Protein AF-A0A8J6J8H6-F1 (afdb_monomer_lite)

Structure (mmCIF, N/CA/C/O backbone):
data_AF-A0A8J6J8H6-F1
#
_entry.id   AF-A0A8J6J8H6-F1
#
loop_
_atom_site.group_PDB
_atom_site.id
_atom_site.type_symbol
_atom_site.label_atom_id
_atom_site.label_alt_id
_atom_site.label_comp_id
_atom_site.label_asym_id
_atom_site.label_entity_id
_atom_site.label_seq_id
_atom_site.pdbx_PDB_ins_code
_atom_site.Cartn_x
_atom_site.Cartn_y
_atom_site.Cartn_z
_atom_site.occupancy
_atom_site.B_iso_or_equiv
_atom_site.auth_seq_id
_atom_site.auth_comp_id
_atom_site.auth_asym_id
_atom_site.auth_atom_id
_atom_site.pdbx_PDB_model_num
ATOM 1 N N . MET A 1 1 ? 7.622 -13.900 -26.137 1.00 68.62 1 MET A N 1
ATOM 2 C CA . MET A 1 1 ? 9.016 -13.599 -25.737 1.00 68.62 1 MET A CA 1
ATOM 3 C C . MET A 1 1 ? 9.055 -13.385 -24.225 1.00 68.62 1 MET A C 1
ATOM 5 O O . MET A 1 1 ? 8.584 -12.338 -23.788 1.00 68.62 1 MET A O 1
ATOM 9 N N . PRO A 1 2 ? 9.509 -14.368 -23.425 1.00 80.69 2 PRO A N 1
ATOM 10 C CA . PRO A 1 2 ? 9.584 -14.227 -21.971 1.00 80.69 2 PRO A CA 1
ATOM 11 C C . PRO A 1 2 ? 10.705 -13.257 -21.567 1.00 80.69 2 PRO A C 1
ATOM 13 O O . PRO A 1 2 ? 11.775 -13.238 -22.174 1.00 80.69 2 PRO A O 1
ATOM 16 N N . LEU A 1 3 ? 10.445 -12.430 -20.554 1.00 88.88 3 LEU A N 1
ATOM 17 C CA . LEU A 1 3 ? 11.435 -11.541 -19.945 1.00 88.88 3 LEU A CA 1
ATOM 18 C C . LEU A 1 3 ? 11.925 -12.177 -18.644 1.00 88.88 3 LEU A C 1
ATOM 20 O O . LEU A 1 3 ? 11.111 -12.465 -17.766 1.00 88.88 3 LEU A O 1
ATOM 24 N N . THR A 1 4 ? 13.234 -12.354 -18.495 1.00 92.25 4 THR A N 1
ATOM 25 C CA . THR A 1 4 ? 13.829 -12.927 -17.284 1.00 92.25 4 THR A CA 1
ATOM 26 C C . THR A 1 4 ? 14.463 -11.843 -16.426 1.00 92.25 4 THR A C 1
ATOM 28 O O . THR A 1 4 ? 14.814 -10.755 -16.897 1.00 92.25 4 THR A O 1
ATOM 31 N N . TYR A 1 5 ? 14.521 -12.094 -15.118 1.00 93.62 5 TYR A N 1
ATOM 32 C CA . TYR A 1 5 ? 15.160 -11.171 -14.189 1.00 93.62 5 TYR A CA 1
ATOM 33 C C . TYR A 1 5 ? 16.662 -11.128 -14.466 1.00 93.62 5 TYR A C 1
ATOM 35 O O . TYR A 1 5 ? 17.315 -12.163 -14.503 1.00 93.62 5 TYR A O 1
ATOM 43 N N . HIS A 1 6 ? 17.205 -9.923 -14.614 1.00 93.12 6 HIS A N 1
ATOM 44 C CA . HIS A 1 6 ? 18.620 -9.730 -14.905 1.00 93.12 6 HIS A CA 1
ATOM 45 C C . HIS A 1 6 ? 19.378 -9.100 -13.741 1.00 93.12 6 HIS A C 1
ATOM 47 O O . HIS A 1 6 ? 20.408 -9.615 -13.324 1.00 93.12 6 HIS A O 1
ATOM 53 N N . ARG A 1 7 ? 18.898 -7.963 -13.221 1.00 93.75 7 ARG A N 1
ATOM 54 C CA . ARG A 1 7 ? 19.570 -7.257 -12.118 1.00 93.75 7 ARG A CA 1
ATOM 55 C C . ARG A 1 7 ? 18.665 -6.266 -11.403 1.00 93.75 7 ARG A C 1
ATOM 57 O O . ARG A 1 7 ? 17.619 -5.875 -11.923 1.00 93.75 7 ARG A O 1
ATOM 64 N N . LEU A 1 8 ? 19.121 -5.794 -10.248 1.00 94.81 8 LEU A N 1
ATOM 65 C CA . LEU A 1 8 ? 18.547 -4.654 -9.545 1.00 94.81 8 LEU A CA 1
ATOM 66 C C . LEU A 1 8 ? 19.335 -3.385 -9.900 1.00 94.81 8 LEU A C 1
ATOM 68 O O . LEU A 1 8 ? 20.557 -3.356 -9.802 1.00 94.81 8 LEU A O 1
ATOM 72 N N . ASN A 1 9 ? 18.633 -2.335 -10.311 1.00 93.94 9 ASN A N 1
ATOM 73 C CA . ASN A 1 9 ? 19.194 -1.015 -10.567 1.00 93.94 9 ASN A CA 1
ATOM 74 C C . ASN A 1 9 ? 18.844 -0.097 -9.392 1.00 93.94 9 ASN A C 1
ATOM 76 O O . AS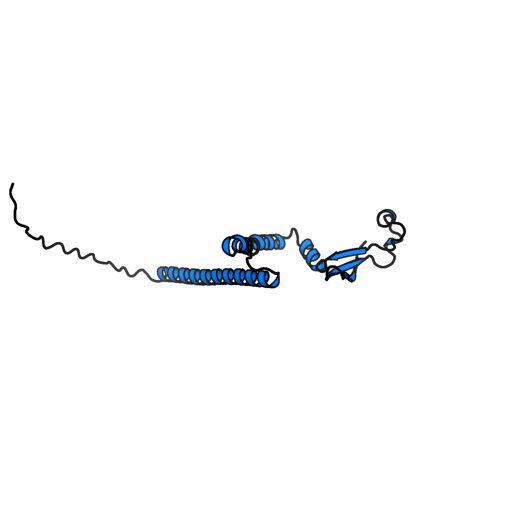N A 1 9 ? 17.673 0.010 -9.028 1.00 93.94 9 ASN A O 1
ATOM 80 N N . CYS A 1 10 ? 19.836 0.594 -8.836 1.00 93.50 10 CYS A N 1
ATOM 81 C CA . CYS A 1 10 ? 19.609 1.655 -7.860 1.00 93.50 10 CYS A CA 1
ATOM 82 C C . CYS A 1 10 ? 19.561 3.006 -8.578 1.00 93.50 10 CYS A C 1
ATOM 84 O O . CYS A 1 10 ? 20.518 3.396 -9.251 1.00 93.50 10 CYS A O 1
ATOM 86 N N . ASN A 1 11 ? 18.444 3.719 -8.452 1.00 89.75 11 ASN A N 1
ATOM 87 C CA . ASN A 1 11 ? 18.337 5.095 -8.905 1.00 89.75 11 ASN A CA 1
ATOM 88 C C . ASN A 1 11 ? 18.827 6.018 -7.777 1.00 89.75 11 ASN A C 1
ATOM 90 O O . ASN A 1 11 ? 18.121 6.229 -6.793 1.00 89.75 11 ASN A O 1
ATOM 94 N N . LYS A 1 12 ? 20.036 6.569 -7.937 1.00 89.56 12 LYS A N 1
ATOM 95 C CA . LYS A 1 12 ? 20.710 7.374 -6.905 1.00 89.56 12 LYS A CA 1
ATOM 96 C C . LYS A 1 12 ? 19.962 8.659 -6.537 1.00 89.56 12 LYS A C 1
ATOM 98 O O . LYS A 1 12 ? 19.986 9.037 -5.375 1.00 89.56 12 LYS A O 1
ATOM 103 N N . SER A 1 13 ? 19.281 9.308 -7.484 1.00 88.38 13 SER A N 1
ATOM 104 C CA . SER A 1 13 ? 18.570 10.567 -7.216 1.00 88.38 13 SER A CA 1
ATOM 105 C C . SER A 1 13 ? 17.263 10.365 -6.449 1.00 88.38 13 SER A C 1
ATOM 107 O O . SER A 1 13 ? 16.836 11.253 -5.722 1.00 88.38 13 SER A O 1
ATOM 109 N N . THR A 1 14 ? 16.629 9.197 -6.582 1.00 86.56 14 THR A N 1
ATOM 110 C CA . THR A 1 14 ? 15.351 8.890 -5.909 1.00 86.56 14 THR A CA 1
ATOM 111 C C . THR A 1 14 ? 15.476 7.889 -4.761 1.00 86.56 14 THR A C 1
ATOM 113 O O . THR A 1 14 ? 14.495 7.656 -4.058 1.00 86.56 14 THR A O 1
ATOM 116 N N . GLY A 1 15 ? 16.631 7.236 -4.604 1.00 88.69 15 GLY A N 1
ATOM 117 C CA . GLY A 1 15 ? 16.837 6.125 -3.667 1.00 88.69 15 GLY A CA 1
ATOM 118 C C . GLY A 1 15 ? 16.026 4.865 -4.000 1.00 88.69 15 GLY A C 1
ATOM 119 O O . GLY A 1 15 ? 15.973 3.930 -3.202 1.00 88.69 15 GLY A O 1
ATOM 120 N N . LYS A 1 16 ? 15.356 4.821 -5.160 1.00 89.94 16 LYS A N 1
ATOM 121 C CA . LYS A 1 16 ? 14.471 3.713 -5.536 1.00 89.94 16 LYS A CA 1
ATOM 122 C C . LYS A 1 16 ? 15.247 2.591 -6.208 1.00 89.94 16 LYS A C 1
ATOM 124 O O . LYS A 1 16 ? 16.054 2.814 -7.110 1.00 89.94 16 LYS A O 1
ATOM 129 N N . TYR A 1 17 ? 14.901 1.367 -5.833 1.00 93.88 17 TYR A N 1
ATOM 130 C CA . TYR A 1 17 ? 15.385 0.162 -6.491 1.00 93.88 17 TYR A CA 1
ATOM 131 C C . TYR A 1 17 ? 14.401 -0.294 -7.572 1.00 93.88 17 TYR A C 1
ATOM 133 O O . TYR A 1 17 ? 13.197 -0.406 -7.330 1.00 93.88 17 TYR A O 1
ATOM 141 N N . LEU A 1 18 ? 14.918 -0.582 -8.764 1.00 94.94 18 LEU A N 1
ATOM 142 C CA . LEU A 1 18 ? 14.155 -1.071 -9.910 1.00 94.94 18 LEU A CA 1
ATOM 143 C C . LEU A 1 18 ? 14.685 -2.432 -10.343 1.00 94.94 18 LEU A C 1
ATOM 145 O O . LEU A 1 18 ? 15.890 -2.623 -10.490 1.00 94.94 18 LEU A O 1
ATOM 149 N N . ARG A 1 19 ? 13.788 -3.382 -10.590 1.00 95.31 19 ARG A N 1
ATOM 150 C CA . ARG A 1 19 ? 14.140 -4.685 -11.153 1.00 95.31 19 ARG A CA 1
ATOM 151 C C . ARG A 1 19 ? 14.186 -4.585 -12.672 1.00 95.31 19 ARG A C 1
ATOM 153 O O . ARG A 1 19 ? 13.216 -4.179 -13.305 1.00 95.31 19 ARG A O 1
ATOM 160 N N . CYS A 1 20 ? 15.323 -4.952 -13.246 1.00 94.38 20 CYS A N 1
ATOM 161 C CA . CYS A 1 20 ? 15.534 -5.027 -14.679 1.00 94.38 20 CYS A CA 1
ATOM 162 C C . CYS A 1 20 ? 15.181 -6.428 -15.167 1.00 94.38 20 CYS A C 1
ATOM 164 O O . CYS A 1 20 ? 15.849 -7.396 -14.799 1.00 94.38 20 CYS A O 1
ATOM 166 N N . TYR A 1 21 ? 14.172 -6.506 -16.025 1.00 93.38 21 TYR A N 1
ATOM 167 C CA . TYR A 1 21 ? 13.810 -7.706 -16.761 1.00 93.38 21 TYR A CA 1
ATOM 168 C C . TYR A 1 21 ? 14.204 -7.526 -18.220 1.00 93.38 21 TYR A C 1
ATOM 170 O O . TYR A 1 21 ? 13.970 -6.461 -18.794 1.00 93.38 21 TYR A O 1
ATOM 178 N N . GLN A 1 22 ? 14.819 -8.530 -18.829 1.00 91.44 22 GLN A N 1
ATOM 179 C CA . GLN A 1 22 ? 15.196 -8.467 -20.237 1.00 91.44 22 GLN A CA 1
ATOM 180 C C . GLN A 1 22 ? 15.057 -9.828 -20.904 1.00 91.44 22 GLN A C 1
ATOM 182 O O . GLN A 1 22 ? 15.017 -10.855 -20.235 1.00 91.44 22 GLN A O 1
ATOM 187 N N . THR A 1 23 ? 14.965 -9.828 -22.226 1.00 90.50 23 THR A N 1
ATOM 188 C CA . THR A 1 23 ? 15.026 -11.064 -23.005 1.00 90.50 23 THR A CA 1
ATOM 189 C C . THR A 1 23 ? 16.451 -11.618 -23.008 1.00 90.50 23 THR A C 1
ATOM 191 O O . THR A 1 23 ? 17.426 -10.856 -23.036 1.00 90.50 23 THR A O 1
ATOM 194 N N . GLU A 1 24 ? 16.577 -12.941 -22.999 1.00 85.31 24 GLU A N 1
ATOM 195 C CA . GLU A 1 24 ? 17.871 -13.625 -23.035 1.00 85.31 24 GLU A CA 1
ATOM 196 C C . GLU A 1 24 ? 18.445 -13.689 -24.453 1.00 85.31 24 GLU A C 1
ATOM 198 O O . GLU A 1 24 ? 17.711 -13.773 -25.442 1.00 85.31 24 GLU A O 1
ATOM 203 N N . GLY A 1 25 ? 19.777 -13.631 -24.537 1.00 82.75 25 GLY A N 1
ATOM 204 C CA . GLY A 1 25 ? 20.527 -13.741 -25.788 1.00 82.75 25 GLY A CA 1
ATOM 205 C C . GLY A 1 25 ? 20.088 -12.764 -26.885 1.00 82.75 25 GLY A C 1
ATOM 206 O O . GLY A 1 25 ? 19.718 -11.615 -26.627 1.00 82.75 25 GLY A O 1
ATOM 207 N N . ASN A 1 26 ? 20.133 -13.260 -28.123 1.00 83.44 26 ASN A N 1
ATOM 208 C CA . ASN A 1 26 ? 19.800 -12.533 -29.351 1.00 83.44 26 ASN A CA 1
ATOM 209 C C . ASN A 1 26 ? 18.371 -12.824 -29.842 1.00 83.44 26 ASN A C 1
ATOM 211 O O . ASN A 1 26 ? 18.060 -12.643 -31.015 1.00 83.44 26 ASN A O 1
ATOM 215 N N . THR A 1 27 ? 17.472 -13.237 -28.945 1.00 84.50 27 THR A N 1
ATOM 216 C CA . THR A 1 27 ? 16.064 -13.550 -29.262 1.00 84.50 27 THR A CA 1
ATOM 217 C C . THR A 1 27 ? 15.332 -12.422 -29.997 1.00 84.50 27 THR A C 1
ATOM 219 O O . THR A 1 27 ? 14.470 -12.682 -30.833 1.00 84.50 27 THR A O 1
ATOM 222 N N . CYS A 1 28 ? 15.689 -11.161 -29.737 1.00 86.38 28 CYS A N 1
ATOM 223 C CA . CYS A 1 28 ? 15.100 -10.011 -30.423 1.00 86.38 28 CYS A CA 1
ATOM 224 C C . CYS A 1 28 ? 15.630 -9.775 -31.846 1.00 86.38 28 CYS A C 1
ATOM 226 O O . CYS A 1 28 ? 14.998 -9.015 -32.573 1.00 86.38 28 CYS A O 1
ATOM 228 N N . VAL A 1 29 ? 16.753 -10.380 -32.250 1.00 84.50 29 VAL A N 1
ATOM 229 C CA . VAL A 1 29 ? 17.410 -10.116 -33.544 1.00 84.50 29 VAL A CA 1
ATOM 230 C C . VAL A 1 29 ? 16.560 -10.610 -34.713 1.00 84.50 29 VAL A C 1
ATOM 232 O O . VAL A 1 29 ? 16.374 -9.875 -35.676 1.00 84.50 29 VAL A O 1
ATOM 235 N N . HIS A 1 30 ? 15.973 -11.800 -34.586 1.00 83.38 30 HIS A N 1
ATOM 236 C CA . HIS A 1 30 ? 15.109 -12.407 -35.607 1.00 83.38 30 HIS A CA 1
ATOM 237 C C . HIS A 1 30 ? 13.612 -12.153 -35.362 1.00 83.38 30 HIS A C 1
ATOM 239 O O . HIS A 1 30 ? 12.757 -12.834 -35.919 1.00 83.38 30 HIS A O 1
ATOM 245 N N . CYS A 1 31 ? 13.268 -11.199 -34.491 1.00 84.62 31 CYS A N 1
ATOM 246 C CA . CYS A 1 31 ? 11.876 -10.896 -34.177 1.00 84.62 31 CYS A CA 1
ATOM 247 C C . CYS A 1 31 ? 11.241 -10.056 -35.305 1.00 84.62 31 CYS A C 1
ATOM 249 O O . CYS A 1 31 ? 11.747 -8.965 -35.579 1.00 84.62 31 CYS A O 1
ATOM 251 N N . PRO A 1 32 ? 10.104 -10.468 -35.900 1.00 87.88 32 PRO A N 1
ATOM 252 C CA . PRO A 1 32 ? 9.447 -9.703 -36.968 1.00 87.88 32 PRO A CA 1
ATOM 253 C C . PRO A 1 32 ? 8.977 -8.318 -36.495 1.00 87.88 32 PRO A C 1
ATOM 255 O O . PRO A 1 32 ? 9.000 -7.354 -37.250 1.00 87.88 32 PRO A O 1
ATOM 258 N N . ASN A 1 33 ? 8.653 -8.181 -35.205 1.00 87.31 33 ASN A N 1
ATOM 259 C CA . ASN A 1 33 ? 8.224 -6.913 -34.609 1.00 87.31 33 ASN A CA 1
ATOM 260 C C . ASN A 1 33 ? 9.398 -6.027 -34.152 1.00 87.31 33 ASN A C 1
ATOM 262 O O . ASN A 1 33 ? 9.167 -4.980 -33.544 1.00 87.31 33 ASN A O 1
ATOM 266 N N . ARG A 1 34 ? 10.658 -6.410 -34.414 1.00 85.62 34 ARG A N 1
ATOM 267 C CA . ARG A 1 34 ? 11.852 -5.646 -34.006 1.00 85.62 34 ARG A CA 1
ATOM 268 C C . ARG A 1 34 ? 11.810 -4.166 -34.433 1.00 85.62 34 ARG A C 1
ATOM 270 O O . ARG A 1 34 ? 12.098 -3.349 -33.560 1.00 85.62 34 ARG A O 1
ATOM 277 N N . PRO A 1 35 ? 11.390 -3.794 -35.663 1.00 85.88 35 PRO A N 1
ATOM 278 C CA . PRO A 1 35 ? 11.329 -2.388 -36.084 1.00 85.88 35 PRO A CA 1
ATOM 279 C C . PRO A 1 35 ? 10.336 -1.539 -35.278 1.00 85.88 35 PRO A C 1
ATOM 281 O O . PRO A 1 35 ? 10.501 -0.334 -35.176 1.00 85.88 35 PRO A O 1
ATOM 284 N N . THR A 1 36 ? 9.307 -2.163 -34.693 1.00 87.50 36 THR A N 1
ATOM 285 C CA . THR A 1 36 ? 8.304 -1.470 -33.858 1.00 87.50 36 THR A CA 1
ATOM 286 C C . THR A 1 36 ? 8.703 -1.389 -32.384 1.00 87.50 36 THR A C 1
ATOM 288 O O . THR A 1 36 ? 8.184 -0.568 -31.636 1.00 87.50 36 THR A O 1
ATOM 291 N N . CYS A 1 37 ? 9.604 -2.271 -31.941 1.00 84.12 37 CYS A N 1
ATOM 292 C CA . CYS A 1 37 ? 10.010 -2.381 -30.540 1.00 84.12 37 CYS A CA 1
ATOM 293 C C . CYS A 1 37 ? 11.249 -1.543 -30.202 1.00 84.12 37 CYS A C 1
ATOM 295 O O . CYS A 1 37 ? 11.496 -1.289 -29.021 1.00 84.12 37 CYS A O 1
ATOM 297 N N . PHE A 1 38 ? 12.054 -1.186 -31.203 1.00 83.88 38 PHE A N 1
ATOM 298 C CA . PHE A 1 38 ? 13.313 -0.471 -31.037 1.00 83.88 38 PHE A CA 1
ATOM 299 C C . PHE A 1 38 ? 13.491 0.566 -32.133 1.00 83.88 38 PHE A C 1
ATOM 301 O O . PHE A 1 38 ? 13.123 0.323 -33.278 1.00 83.88 38 PHE A O 1
ATOM 308 N N . ASP A 1 39 ? 14.182 1.646 -31.784 1.00 80.88 39 ASP A N 1
ATOM 309 C CA . ASP A 1 39 ? 14.777 2.543 -32.768 1.00 80.88 39 ASP A CA 1
ATOM 310 C C . ASP A 1 39 ? 16.029 1.879 -33.394 1.00 80.88 39 ASP A C 1
ATOM 312 O O . ASP A 1 39 ? 16.091 0.670 -33.624 1.00 80.88 39 ASP A O 1
ATOM 316 N N . LYS A 1 40 ? 17.095 2.652 -33.632 1.00 73.06 40 LYS A N 1
ATOM 317 C CA . LYS A 1 40 ? 18.302 2.196 -34.344 1.00 73.06 40 LYS A CA 1
ATOM 318 C C . LYS A 1 40 ? 19.269 1.361 -33.487 1.00 73.06 40 LYS A C 1
ATOM 320 O O . LYS A 1 40 ? 19.957 0.495 -34.018 1.00 73.06 40 LYS A O 1
ATOM 325 N N . SER A 1 41 ? 19.305 1.580 -32.168 1.00 75.19 41 SER A N 1
ATOM 326 C CA . SER A 1 41 ? 20.363 1.050 -31.276 1.00 75.19 41 SER A CA 1
ATOM 327 C C . SER A 1 41 ? 19.893 -0.053 -30.318 1.00 75.19 41 SER A C 1
ATOM 329 O O . SER A 1 41 ? 20.664 -0.550 -29.494 1.00 75.19 41 SER A O 1
ATOM 331 N N . GLY A 1 42 ? 18.613 -0.429 -30.373 1.00 76.75 42 GLY A N 1
ATOM 332 C CA . GLY A 1 42 ? 18.046 -1.441 -29.488 1.00 76.75 42 GLY A CA 1
ATOM 333 C C . GLY A 1 42 ? 18.487 -2.855 -29.869 1.00 76.75 42 GLY A C 1
ATOM 334 O O . GLY A 1 42 ? 18.144 -3.372 -30.934 1.00 76.75 42 GLY A O 1
ATOM 335 N N . ILE A 1 43 ? 19.243 -3.495 -28.974 1.00 81.88 43 ILE A N 1
ATOM 336 C CA . ILE A 1 43 ? 19.726 -4.874 -29.161 1.00 81.88 43 ILE A CA 1
ATOM 337 C C . ILE A 1 43 ? 18.701 -5.890 -28.637 1.00 81.88 43 ILE A C 1
ATOM 339 O O . ILE A 1 43 ? 18.478 -6.932 -29.249 1.00 81.88 43 ILE A O 1
ATOM 343 N N . ARG A 1 44 ? 18.074 -5.606 -27.488 1.00 87.19 44 ARG A N 1
ATOM 344 C CA . ARG A 1 44 ? 17.161 -6.531 -26.799 1.00 87.19 44 ARG A CA 1
ATOM 345 C C . ARG A 1 44 ? 16.121 -5.794 -25.969 1.00 87.19 44 ARG A C 1
ATOM 347 O O . ARG A 1 44 ? 16.373 -4.677 -25.510 1.00 87.19 44 ARG A O 1
ATOM 354 N N . ARG A 1 45 ? 14.971 -6.429 -25.726 1.00 89.06 45 ARG A N 1
ATOM 355 C CA . ARG A 1 45 ? 13.864 -5.798 -24.997 1.00 89.06 45 ARG A CA 1
ATOM 356 C C . ARG A 1 45 ? 14.179 -5.804 -23.510 1.00 89.06 45 ARG A C 1
ATOM 358 O O . ARG A 1 45 ? 14.497 -6.849 -22.946 1.00 89.06 45 ARG A O 1
ATOM 365 N N . ARG A 1 46 ? 14.066 -4.636 -22.878 1.00 89.69 46 ARG A N 1
ATOM 366 C CA . ARG A 1 46 ? 14.271 -4.444 -21.441 1.00 89.69 46 ARG A CA 1
ATOM 367 C C . ARG A 1 46 ? 13.089 -3.695 -20.846 1.00 89.69 46 ARG A C 1
ATOM 369 O O . ARG A 1 46 ? 12.642 -2.704 -21.411 1.00 89.69 46 ARG A O 1
ATOM 376 N N . ILE A 1 47 ? 12.626 -4.147 -19.688 1.00 91.88 47 ILE A N 1
ATOM 377 C CA . ILE A 1 47 ? 11.608 -3.476 -18.883 1.00 91.88 47 ILE A CA 1
ATOM 378 C C . ILE A 1 47 ? 12.173 -3.256 -17.482 1.00 91.88 47 ILE A C 1
ATOM 380 O O . ILE A 1 47 ? 12.781 -4.149 -16.889 1.00 91.88 47 ILE A O 1
ATOM 384 N N . LEU A 1 48 ? 11.974 -2.051 -16.955 1.00 93.06 48 LEU A N 1
ATOM 385 C CA . LEU A 1 48 ? 12.234 -1.742 -15.557 1.00 93.06 48 LEU A CA 1
ATOM 386 C C . LEU A 1 48 ? 10.910 -1.793 -14.806 1.00 93.06 48 LEU A C 1
ATOM 388 O O . LEU A 1 48 ? 9.979 -1.065 -15.135 1.00 93.06 48 LEU A O 1
ATOM 392 N N . ALA A 1 49 ? 10.835 -2.647 -13.796 1.00 93.75 49 ALA A N 1
ATOM 393 C CA . ALA A 1 49 ? 9.693 -2.727 -12.903 1.00 93.75 49 ALA A CA 1
ATOM 394 C C . ALA A 1 49 ? 10.093 -2.283 -11.492 1.00 93.75 49 ALA A C 1
ATOM 396 O O . ALA A 1 49 ? 11.275 -2.266 -11.136 1.00 93.75 49 ALA A O 1
ATOM 397 N N . GLY A 1 50 ? 9.104 -1.930 -10.670 1.00 92.88 50 GLY A N 1
ATOM 398 C CA . GLY A 1 50 ? 9.347 -1.598 -9.267 1.00 92.88 50 GLY A CA 1
ATOM 399 C C . GLY A 1 50 ? 10.046 -2.739 -8.519 1.00 92.88 50 GLY A C 1
ATOM 400 O O . GLY A 1 50 ? 9.908 -3.912 -8.878 1.00 92.88 50 GLY A O 1
ATOM 401 N N . SER A 1 51 ? 10.777 -2.411 -7.452 1.00 93.31 51 SER A N 1
ATOM 402 C CA . SER A 1 51 ? 11.452 -3.404 -6.605 1.00 93.31 51 SER A CA 1
ATOM 403 C C . SER A 1 51 ? 10.519 -4.542 -6.191 1.00 93.31 51 SER A C 1
ATOM 405 O O . SER A 1 51 ? 10.893 -5.703 -6.287 1.00 93.31 51 SER A O 1
ATOM 407 N N . CYS A 1 52 ? 9.276 -4.249 -5.817 1.00 92.62 52 CYS A N 1
ATOM 408 C CA . CYS A 1 52 ? 8.313 -5.244 -5.341 1.00 92.62 52 CYS A CA 1
ATOM 409 C C . CYS A 1 52 ? 7.516 -5.952 -6.453 1.00 92.62 52 CYS A C 1
ATOM 411 O O . CYS A 1 52 ? 6.553 -6.657 -6.147 1.00 92.62 52 C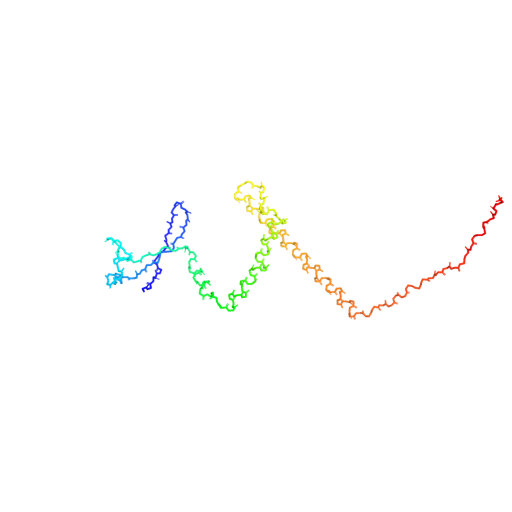YS A O 1
ATOM 413 N N . TYR A 1 53 ? 7.898 -5.812 -7.729 1.00 93.62 53 TYR A N 1
ATOM 414 C CA . TYR A 1 53 ? 7.144 -6.377 -8.853 1.00 93.62 53 TYR A CA 1
ATOM 415 C C . TYR A 1 53 ? 6.849 -7.885 -8.741 1.00 93.62 53 TYR A C 1
ATOM 417 O O . TYR A 1 53 ? 5.708 -8.259 -8.995 1.00 93.62 53 TYR A O 1
ATOM 425 N N . PRO A 1 54 ? 7.767 -8.760 -8.276 1.00 93.12 54 PRO A N 1
ATOM 426 C CA . PRO A 1 54 ? 7.441 -10.177 -8.091 1.00 93.12 54 PRO A CA 1
ATOM 427 C C . PRO A 1 54 ? 6.262 -10.420 -7.144 1.00 93.12 54 PRO A C 1
ATOM 429 O O . PRO A 1 54 ? 5.430 -11.285 -7.397 1.00 93.12 54 PRO A O 1
ATOM 432 N N . ALA A 1 55 ? 6.172 -9.655 -6.052 1.00 94.19 55 ALA A N 1
ATOM 433 C CA . ALA A 1 55 ? 5.065 -9.772 -5.108 1.00 94.19 55 ALA A CA 1
ATOM 434 C C . ALA A 1 55 ? 3.762 -9.235 -5.714 1.00 94.19 55 ALA A C 1
ATOM 436 O O . ALA A 1 55 ? 2.718 -9.869 -5.571 1.00 94.19 55 ALA A O 1
ATOM 437 N N . PHE A 1 56 ? 3.841 -8.110 -6.433 1.00 93.44 56 PHE A N 1
ATOM 438 C CA . PHE A 1 56 ? 2.711 -7.557 -7.177 1.00 93.44 56 PHE A CA 1
ATOM 439 C C . PHE A 1 56 ? 2.175 -8.555 -8.209 1.00 93.44 56 PHE A C 1
ATOM 441 O O . PHE A 1 56 ? 0.981 -8.832 -8.214 1.00 93.44 56 PHE A O 1
ATOM 448 N N . TYR A 1 57 ? 3.050 -9.153 -9.019 1.00 93.06 57 TYR A N 1
ATOM 449 C CA . TYR A 1 57 ? 2.681 -10.118 -10.052 1.00 93.06 57 TYR A CA 1
ATOM 450 C C . TYR A 1 57 ? 2.011 -11.364 -9.459 1.00 93.06 57 TYR A C 1
ATOM 452 O O . TYR A 1 57 ? 0.920 -11.723 -9.888 1.00 93.06 57 TYR A O 1
ATOM 460 N N . ARG A 1 58 ? 2.573 -11.954 -8.390 1.00 93.75 58 ARG A N 1
ATOM 461 C CA . ARG A 1 58 ? 1.918 -13.058 -7.655 1.00 93.75 58 ARG A CA 1
ATOM 462 C C . ARG A 1 58 ? 0.571 -12.659 -7.047 1.00 93.75 58 ARG A C 1
ATOM 464 O O . ARG A 1 58 ? -0.318 -13.487 -6.882 1.00 93.75 58 ARG A O 1
ATOM 471 N N . GLY A 1 59 ? 0.422 -11.402 -6.632 1.00 94.12 59 GLY A N 1
ATOM 472 C CA . GLY A 1 59 ? -0.864 -10.854 -6.202 1.00 94.12 59 GLY A CA 1
ATOM 473 C C . GLY A 1 59 ? -1.862 -10.793 -7.354 1.00 94.12 59 GLY A C 1
ATOM 474 O O . GLY A 1 59 ? -2.989 -11.248 -7.207 1.00 94.12 59 GLY A O 1
ATOM 475 N N . HIS A 1 60 ? -1.419 -10.290 -8.503 1.00 94.25 60 HIS A N 1
ATOM 476 C CA . HIS A 1 60 ? -2.240 -10.130 -9.695 1.00 94.25 60 HIS A CA 1
ATOM 477 C C . HIS A 1 60 ? -2.690 -11.469 -10.290 1.00 94.25 60 HIS A C 1
ATOM 479 O O . HIS A 1 60 ? -3.839 -11.602 -10.682 1.00 94.25 60 HIS A O 1
ATOM 485 N N . GLN A 1 61 ? -1.830 -12.489 -10.273 1.00 95.62 61 GLN A N 1
ATOM 486 C CA . GLN A 1 61 ? -2.178 -13.841 -10.727 1.00 95.62 61 GLN A CA 1
ATOM 487 C C . GLN A 1 61 ? -3.322 -14.486 -9.931 1.00 95.62 61 GLN A C 1
ATOM 489 O O . GLN A 1 61 ? -3.962 -15.400 -10.433 1.00 95.62 61 GLN A O 1
ATOM 494 N N . ARG A 1 62 ? -3.578 -14.030 -8.699 1.00 95.38 62 ARG A N 1
ATOM 495 C CA . ARG A 1 62 ? -4.684 -14.524 -7.863 1.00 95.38 62 ARG A CA 1
ATOM 496 C C . ARG A 1 62 ? -5.998 -13.785 -8.114 1.00 95.38 62 ARG A C 1
ATOM 498 O O . ARG A 1 62 ? -7.022 -14.169 -7.564 1.00 95.38 62 ARG A O 1
ATOM 505 N N . VAL A 1 63 ? -5.992 -12.705 -8.895 1.00 96.19 63 VAL A N 1
ATOM 506 C CA . VAL A 1 63 ? -7.213 -11.944 -9.185 1.00 96.19 63 VAL A CA 1
ATOM 507 C C . VAL A 1 63 ? -8.218 -12.860 -9.882 1.00 96.19 63 VAL A C 1
ATOM 509 O O . VAL A 1 63 ? -7.876 -13.546 -10.837 1.00 96.19 63 VAL A O 1
ATOM 512 N N . GLY A 1 64 ? -9.456 -12.864 -9.390 1.00 95.81 64 GLY A N 1
ATOM 513 C CA . GLY A 1 64 ? -10.525 -13.718 -9.910 1.00 95.81 64 GLY A CA 1
ATOM 514 C C . GLY A 1 64 ? -10.737 -15.020 -9.136 1.00 95.81 64 GLY A C 1
ATOM 515 O O . GLY A 1 64 ? -11.768 -15.656 -9.333 1.00 95.81 64 GLY A O 1
ATOM 516 N N . THR A 1 65 ? -9.835 -15.408 -8.224 1.00 97.44 65 THR A N 1
ATOM 517 C CA . THR A 1 65 ? -10.063 -16.597 -7.386 1.00 97.44 65 THR A CA 1
ATOM 518 C C . THR A 1 65 ? -10.968 -16.291 -6.181 1.00 97.44 65 THR A C 1
ATOM 520 O O . THR A 1 65 ? -11.011 -15.144 -5.710 1.00 97.44 65 THR A O 1
ATOM 523 N N . PRO A 1 66 ? -11.676 -17.293 -5.622 1.00 97.56 66 PRO A N 1
ATOM 524 C CA . PRO A 1 66 ? -12.474 -17.119 -4.406 1.00 97.56 66 PRO A CA 1
ATOM 525 C C . PRO A 1 66 ? -11.662 -16.575 -3.219 1.00 97.56 66 PRO A C 1
ATOM 527 O O . PRO A 1 66 ? -12.142 -15.715 -2.476 1.00 97.56 66 PRO A O 1
ATOM 530 N N . GLU A 1 67 ? -10.408 -17.007 -3.068 1.00 95.75 67 GLU A N 1
ATOM 531 C CA . GLU A 1 67 ? -9.500 -16.566 -2.000 1.00 95.75 67 GLU A CA 1
ATOM 532 C C . GLU A 1 67 ? -9.119 -15.092 -2.157 1.00 95.75 67 GLU A C 1
ATOM 534 O O . GLU A 1 67 ? -8.966 -14.367 -1.173 1.00 95.75 67 GLU A O 1
ATOM 539 N N . PHE A 1 68 ? -8.977 -14.611 -3.393 1.00 96.06 68 PHE A N 1
ATOM 540 C CA . PHE A 1 68 ? -8.744 -13.194 -3.638 1.00 96.06 68 PHE A CA 1
ATOM 541 C C . PHE A 1 68 ? -9.948 -12.355 -3.211 1.00 96.06 68 PHE A C 1
ATOM 543 O O . PHE A 1 68 ? -9.781 -11.345 -2.520 1.00 96.06 68 PHE A O 1
ATOM 550 N N . TYR A 1 69 ? -11.163 -12.776 -3.568 1.00 97.12 69 TYR A N 1
ATOM 551 C CA . TYR A 1 69 ? -12.373 -12.053 -3.184 1.00 97.12 69 TYR A CA 1
ATOM 552 C C . TYR A 1 69 ? -12.606 -12.067 -1.669 1.00 97.12 69 TYR A C 1
ATOM 554 O O . TYR A 1 69 ? -12.968 -11.030 -1.103 1.00 97.12 69 TYR A O 1
ATOM 562 N N . SER A 1 70 ? -12.337 -13.187 -0.990 1.00 96.69 70 SER A N 1
ATOM 563 C CA . SER A 1 70 ? -12.430 -13.267 0.473 1.00 96.69 70 SER A CA 1
ATOM 564 C C . SER A 1 70 ? -11.422 -12.330 1.152 1.00 96.69 70 SER A C 1
ATOM 566 O O . SER A 1 70 ? -11.802 -11.538 2.021 1.00 96.69 70 SER A O 1
ATOM 568 N N . MET A 1 71 ? -10.170 -12.305 0.685 1.00 95.50 71 MET A N 1
ATOM 569 C CA . MET A 1 71 ? -9.141 -11.380 1.170 1.00 95.50 71 MET A CA 1
ATOM 570 C C . MET A 1 71 ? -9.493 -9.911 0.906 1.00 95.50 71 MET A C 1
ATOM 572 O O . MET A 1 71 ? -9.310 -9.063 1.782 1.00 95.50 71 MET A O 1
ATOM 576 N N . MET A 1 72 ? -10.041 -9.587 -0.267 1.00 96.06 72 MET A N 1
ATOM 577 C CA . MET A 1 72 ? -10.489 -8.228 -0.585 1.00 96.06 72 MET A CA 1
ATOM 578 C C . MET A 1 72 ? -11.669 -7.787 0.285 1.00 96.06 72 MET A C 1
ATOM 580 O O . MET A 1 72 ? -11.720 -6.628 0.703 1.00 96.06 72 MET A O 1
ATOM 584 N N . ARG A 1 73 ? -12.592 -8.695 0.621 1.00 97.00 73 ARG A N 1
ATOM 585 C CA . ARG A 1 73 ? -13.668 -8.417 1.582 1.00 97.00 73 ARG A CA 1
ATOM 586 C C . ARG A 1 73 ? -13.104 -8.121 2.972 1.00 97.00 73 ARG A C 1
ATOM 588 O O . ARG A 1 73 ? -13.481 -7.116 3.573 1.00 97.00 73 ARG A O 1
ATOM 595 N N . LEU A 1 74 ? -12.173 -8.940 3.465 1.00 96.81 74 LEU A N 1
ATOM 596 C CA . LEU A 1 74 ? -11.520 -8.706 4.757 1.00 96.81 74 LEU A CA 1
ATOM 597 C C . LEU A 1 74 ? -10.748 -7.380 4.771 1.00 96.81 74 LEU A C 1
ATOM 599 O O . LEU A 1 74 ? -10.835 -6.636 5.743 1.00 96.81 74 LEU A O 1
ATOM 603 N N . ARG A 1 75 ? -10.064 -7.016 3.682 1.00 96.44 75 ARG A N 1
ATOM 604 C CA . ARG A 1 75 ? -9.397 -5.711 3.560 1.00 96.44 75 ARG A CA 1
ATOM 605 C C . ARG A 1 75 ? -10.368 -4.543 3.773 1.00 96.44 75 ARG A C 1
ATOM 607 O O . ARG A 1 75 ? -10.036 -3.634 4.534 1.00 96.44 75 ARG A O 1
ATOM 614 N N . LYS A 1 76 ? -11.550 -4.582 3.146 1.00 96.06 76 LYS A N 1
ATOM 615 C CA . LYS A 1 76 ? -12.586 -3.543 3.295 1.00 96.06 76 LYS A CA 1
ATOM 616 C C . LYS A 1 76 ? -13.067 -3.415 4.743 1.00 96.06 76 LYS A C 1
ATOM 618 O O . LYS A 1 76 ? -13.207 -2.311 5.258 1.00 96.06 76 LYS A O 1
ATOM 623 N N . ILE A 1 77 ? -13.271 -4.546 5.418 1.00 94.31 77 ILE A N 1
ATOM 624 C CA . ILE A 1 77 ? -13.765 -4.580 6.803 1.00 94.31 77 ILE A CA 1
ATOM 625 C C . ILE A 1 77 ? -12.687 -4.107 7.784 1.00 94.31 77 ILE A C 1
ATOM 627 O O . ILE A 1 77 ? -12.921 -3.228 8.612 1.00 94.31 77 ILE A O 1
ATOM 631 N N . TRP A 1 78 ? -11.496 -4.692 7.696 1.00 93.19 78 TRP A N 1
ATOM 632 C CA . TRP A 1 78 ? -10.467 -4.543 8.716 1.00 93.19 78 TRP A CA 1
ATOM 633 C C . TRP A 1 78 ? -9.549 -3.367 8.419 1.00 93.19 78 TRP A C 1
ATOM 635 O O . TRP A 1 78 ? -9.478 -2.430 9.213 1.00 93.19 78 TRP A O 1
ATOM 645 N N . ALA A 1 79 ? -8.849 -3.389 7.285 1.00 95.12 79 ALA A N 1
ATOM 646 C CA . ALA A 1 79 ? -7.848 -2.375 6.972 1.00 95.12 79 ALA A CA 1
ATOM 647 C C . ALA A 1 79 ? -8.511 -1.025 6.670 1.00 95.12 79 ALA A C 1
ATOM 649 O O . ALA A 1 79 ? -8.238 -0.037 7.350 1.00 95.12 79 ALA A O 1
ATOM 650 N N . GLU A 1 80 ? -9.420 -0.984 5.696 1.00 96.50 80 GLU A N 1
ATOM 651 C CA . GLU A 1 80 ? -10.071 0.258 5.259 1.00 96.50 80 GLU A CA 1
ATOM 652 C C . GLU A 1 80 ? -10.974 0.834 6.356 1.00 96.50 80 GLU A C 1
ATOM 654 O O . GLU A 1 80 ? -10.887 2.027 6.657 1.00 96.50 80 GLU A O 1
ATOM 659 N N . GLY A 1 81 ? -11.735 -0.023 7.047 1.00 94.81 81 GLY A N 1
ATOM 660 C CA . GLY A 1 81 ? -12.491 0.362 8.238 1.00 94.81 81 GLY A CA 1
ATOM 661 C C . GLY A 1 81 ? -11.604 0.974 9.329 1.00 94.81 81 GLY A C 1
ATOM 662 O O . GLY A 1 81 ? -11.900 2.064 9.817 1.00 94.81 81 GLY A O 1
ATOM 663 N N . SER A 1 82 ? -10.461 0.360 9.662 1.00 94.75 82 SER A N 1
ATOM 664 C CA . SER A 1 82 ? -9.524 0.938 10.644 1.00 94.75 82 SER A CA 1
ATOM 665 C C . SER A 1 82 ? -9.004 2.306 10.205 1.00 94.75 82 SER A C 1
ATOM 667 O O . SER A 1 82 ? -9.010 3.243 10.999 1.00 94.75 82 SER A O 1
ATOM 669 N N . PHE A 1 83 ? -8.611 2.456 8.937 1.00 95.44 83 PHE A N 1
ATOM 670 C CA . PHE A 1 83 ? -8.150 3.741 8.412 1.00 95.44 83 PHE A CA 1
ATOM 671 C C . PHE A 1 83 ? -9.234 4.821 8.447 1.00 95.44 83 PHE A C 1
ATOM 673 O O . PHE A 1 83 ? -8.920 5.971 8.753 1.00 95.44 83 PHE A O 1
ATOM 680 N N . SER A 1 84 ? -10.496 4.482 8.171 1.00 94.69 84 SER A N 1
ATOM 681 C CA . SER A 1 84 ? -11.595 5.449 8.282 1.00 94.69 84 SER A CA 1
ATOM 682 C C . SER A 1 84 ? -11.776 5.960 9.715 1.00 94.69 84 SER A C 1
ATOM 684 O O . SER A 1 84 ? -11.879 7.170 9.918 1.00 94.69 84 SER A O 1
ATOM 686 N N . VAL A 1 85 ? -11.713 5.068 10.712 1.00 95.25 85 VAL A N 1
ATOM 687 C CA . VAL A 1 85 ? -11.813 5.435 12.133 1.00 95.25 85 VAL A CA 1
ATOM 688 C C . VAL A 1 85 ? -10.626 6.300 12.538 1.00 95.25 85 VAL A C 1
ATOM 690 O O . VAL A 1 85 ? -10.808 7.348 13.149 1.00 95.25 85 VAL A O 1
ATOM 693 N N . LEU A 1 86 ? -9.411 5.926 12.133 1.00 95.88 86 LEU A N 1
ATOM 694 C CA . LEU A 1 86 ? -8.216 6.713 12.432 1.00 95.88 86 LEU A CA 1
ATOM 695 C C . LEU A 1 86 ? -8.290 8.136 11.859 1.00 95.88 86 LEU A C 1
ATOM 697 O O . LEU A 1 86 ? -7.925 9.100 12.531 1.00 95.88 86 LEU A O 1
ATOM 701 N N . LYS A 1 87 ? -8.792 8.286 10.629 1.00 94.62 87 LYS A N 1
ATOM 702 C CA . LYS A 1 87 ? -8.957 9.597 9.986 1.00 94.62 87 LYS A CA 1
ATOM 703 C C . LYS A 1 87 ? -10.035 10.455 10.649 1.00 94.62 87 LYS A C 1
ATOM 705 O O . LYS A 1 87 ? -9.842 11.669 10.723 1.00 94.62 87 LYS A O 1
ATOM 710 N N . ARG A 1 88 ? -11.147 9.847 11.083 1.00 94.69 88 ARG A N 1
ATOM 711 C CA . ARG A 1 88 ? -12.303 10.537 11.683 1.00 94.69 88 ARG A CA 1
ATOM 712 C C . ARG A 1 88 ? -12.081 10.888 13.153 1.00 94.69 88 ARG A C 1
ATOM 714 O O . ARG A 1 88 ? -12.409 11.994 13.561 1.00 94.69 88 ARG A O 1
ATOM 721 N N . GLU A 1 89 ? -11.554 9.949 13.933 1.00 94.31 89 GLU A N 1
ATOM 722 C CA . GLU A 1 89 ? -11.553 10.012 15.402 1.00 94.31 89 GLU A CA 1
ATOM 723 C C . GLU A 1 89 ? -10.164 10.207 16.014 1.00 94.31 89 GLU A C 1
ATOM 725 O O . GLU A 1 89 ? -10.064 10.599 17.172 1.00 94.31 89 GLU A O 1
ATOM 730 N N . HIS A 1 90 ? -9.089 9.931 15.271 1.00 92.88 90 HIS A N 1
ATOM 731 C CA . HIS A 1 90 ? -7.719 9.953 15.799 1.00 92.88 90 HIS A CA 1
ATOM 732 C C . HIS A 1 90 ? -6.793 10.915 15.045 1.00 92.88 90 HIS A C 1
ATOM 734 O O . HIS A 1 90 ? -5.584 10.713 15.004 1.00 92.88 90 HIS A O 1
ATOM 740 N N . CYS A 1 91 ? -7.360 11.966 14.446 1.00 87.94 91 CYS A N 1
ATOM 741 C CA . CYS A 1 91 ? -6.630 13.108 13.884 1.00 87.94 91 CYS A CA 1
ATOM 742 C C . CYS A 1 91 ? -5.522 12.778 12.865 1.00 87.94 91 CYS A C 1
ATOM 744 O O . CYS A 1 91 ? -4.731 13.659 12.547 1.00 87.94 91 CYS A O 1
ATOM 746 N N . ILE A 1 92 ? -5.493 11.580 12.265 1.00 92.12 92 ILE A N 1
ATOM 747 C CA . ILE A 1 92 ? -4.492 11.250 11.229 1.00 92.12 92 ILE A CA 1
ATOM 748 C C . ILE A 1 92 ? -4.640 12.160 9.995 1.00 92.12 92 ILE A C 1
ATOM 750 O O . ILE A 1 92 ? -3.678 12.418 9.282 1.00 92.12 92 ILE A O 1
ATOM 754 N N . SER A 1 93 ? -5.839 12.693 9.745 1.00 91.69 93 SER A N 1
ATOM 755 C CA . SER A 1 93 ? -6.085 13.684 8.687 1.00 91.69 93 SER A CA 1
ATOM 756 C C . SER A 1 93 ? -5.604 15.102 9.035 1.00 91.69 93 SER A C 1
ATOM 758 O O . SER A 1 93 ? -5.541 15.952 8.152 1.00 91.69 93 SER A O 1
ATOM 760 N N . LYS A 1 94 ? -5.288 15.368 10.309 1.00 92.94 94 LYS A N 1
ATOM 761 C CA . LYS A 1 94 ? -4.959 16.687 10.870 1.00 92.94 94 LYS A CA 1
ATOM 762 C C . LYS A 1 94 ? -3.777 16.578 11.845 1.00 92.94 94 LYS A C 1
ATOM 764 O O . LYS A 1 94 ? -3.885 16.997 12.998 1.00 92.94 94 LYS A O 1
ATOM 769 N N . ILE A 1 95 ? -2.685 15.969 11.381 1.00 94.38 95 ILE A N 1
ATOM 770 C CA . ILE A 1 95 ? -1.428 15.825 12.136 1.00 94.38 95 ILE A CA 1
ATOM 771 C C . ILE A 1 95 ? -0.937 17.212 12.560 1.00 94.38 95 ILE A C 1
ATOM 773 O O . ILE A 1 95 ? -0.931 18.139 11.746 1.00 94.38 95 ILE A O 1
ATOM 777 N N . ARG A 1 96 ? -0.558 17.363 13.832 1.00 92.38 96 ARG A N 1
ATOM 778 C CA . ARG A 1 96 ? -0.236 18.675 14.427 1.00 92.38 96 ARG A CA 1
ATOM 779 C C . ARG A 1 96 ? 1.264 18.928 14.527 1.00 92.38 96 ARG A C 1
ATOM 781 O O . ARG A 1 96 ? 1.694 20.076 14.447 1.00 92.38 96 ARG A O 1
ATOM 788 N N . LYS A 1 97 ? 2.069 17.878 14.680 1.00 94.00 97 LYS A N 1
ATOM 789 C CA . LYS A 1 97 ? 3.532 17.967 14.689 1.00 94.00 97 LYS A CA 1
ATOM 790 C C . LYS A 1 97 ? 4.113 18.157 13.281 1.00 94.00 97 LYS A C 1
ATOM 792 O O . LYS A 1 97 ? 3.666 17.555 12.305 1.00 94.00 97 LYS A O 1
ATOM 797 N N . ARG A 1 98 ? 5.176 18.966 13.186 1.00 94.62 98 ARG A N 1
ATOM 798 C CA . ARG A 1 98 ? 5.924 19.224 11.943 1.00 94.62 98 ARG A CA 1
ATOM 799 C C . ARG A 1 98 ? 7.066 18.216 11.768 1.00 94.62 98 ARG A C 1
ATOM 801 O O . ARG A 1 98 ? 7.827 17.970 12.696 1.00 94.62 98 ARG A O 1
ATOM 808 N N . GLY A 1 99 ? 7.228 17.708 10.546 1.00 95.81 99 GLY A N 1
ATOM 809 C CA . GLY A 1 99 ? 8.307 16.787 10.164 1.00 95.81 99 GLY A CA 1
ATOM 810 C C . GLY A 1 99 ? 7.887 15.314 10.163 1.00 95.81 99 GLY A C 1
ATOM 811 O O . GLY A 1 99 ? 7.018 14.902 10.925 1.00 95.81 99 GLY A O 1
ATOM 812 N N . ILE A 1 100 ? 8.511 14.509 9.293 1.00 94.94 100 ILE A N 1
ATOM 813 C CA . ILE A 1 100 ? 8.118 13.107 9.036 1.00 94.94 100 ILE A CA 1
ATOM 814 C C . ILE A 1 100 ? 8.231 12.246 10.300 1.00 94.94 100 ILE A C 1
ATOM 816 O O . ILE A 1 100 ? 7.330 11.461 10.584 1.00 94.94 100 ILE A O 1
ATOM 820 N N . SER A 1 101 ? 9.308 12.411 11.074 1.00 96.69 101 SER A N 1
ATOM 821 C CA . SER A 1 101 ? 9.525 11.648 12.312 1.00 96.69 101 SER A CA 1
ATOM 822 C C . SER A 1 101 ? 8.410 11.908 13.333 1.00 96.69 101 SER A C 1
ATOM 824 O O . SER A 1 101 ? 7.753 10.983 13.805 1.00 96.69 101 SER A O 1
ATOM 826 N N 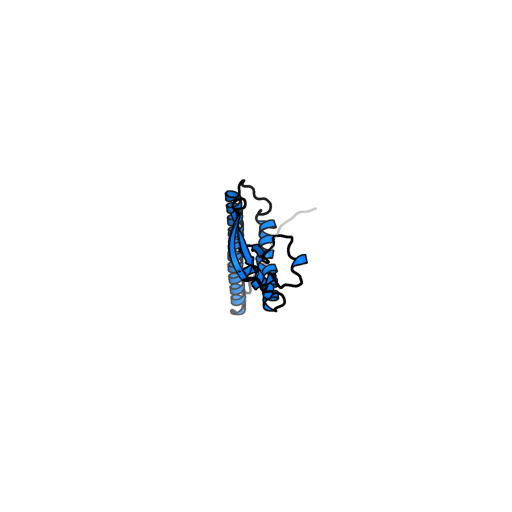. ALA A 1 102 ? 8.104 13.182 13.574 1.00 95.88 102 ALA A N 1
ATOM 827 C CA . ALA A 1 102 ? 7.091 13.590 14.539 1.00 95.88 102 ALA A CA 1
ATOM 828 C C . ALA A 1 102 ? 5.656 13.248 14.077 1.00 95.88 102 ALA A C 1
ATOM 830 O O . ALA A 1 102 ? 4.821 12.833 14.879 1.00 95.88 102 ALA A O 1
ATOM 831 N N . ALA A 1 103 ? 5.379 13.338 12.771 1.00 95.69 103 ALA A N 1
ATOM 832 C CA . ALA A 1 103 ? 4.129 12.865 12.174 1.00 95.69 103 ALA A CA 1
ATOM 833 C C . ALA A 1 103 ? 3.956 11.341 12.313 1.00 95.69 103 ALA A C 1
ATOM 835 O O . ALA A 1 103 ? 2.850 10.852 12.552 1.00 95.69 103 ALA A O 1
ATOM 836 N N . THR A 1 104 ? 5.053 10.589 12.184 1.00 96.06 104 THR A N 1
ATOM 837 C CA . THR A 1 104 ? 5.061 9.131 12.368 1.00 96.06 104 THR A CA 1
ATOM 838 C C . THR A 1 104 ? 4.732 8.771 13.811 1.00 96.06 104 THR A C 1
ATOM 840 O O . THR A 1 104 ? 3.896 7.901 14.041 1.00 96.06 104 THR A O 1
ATOM 843 N N . GLU A 1 105 ? 5.320 9.476 14.778 1.00 96.44 105 GLU A N 1
ATOM 844 C CA . GLU A 1 105 ? 5.027 9.303 16.203 1.00 96.44 105 GLU A CA 1
ATOM 845 C C . GLU A 1 105 ? 3.532 9.511 16.507 1.00 96.44 105 GLU A C 1
ATOM 847 O O . GLU A 1 105 ? 2.902 8.640 17.105 1.00 96.44 105 GLU A O 1
ATOM 852 N N . GLU A 1 106 ? 2.927 10.609 16.031 1.00 95.31 106 GLU A N 1
ATOM 853 C CA . GLU A 1 106 ? 1.482 10.844 16.196 1.00 95.31 106 GLU A CA 1
ATOM 854 C C . GLU A 1 106 ? 0.634 9.724 15.585 1.00 95.31 106 GLU A C 1
ATOM 856 O O . GLU A 1 106 ? -0.318 9.253 16.211 1.00 95.31 106 GLU A O 1
ATOM 861 N N . CYS A 1 107 ? 0.984 9.259 14.382 1.00 95.38 107 CYS A N 1
ATOM 862 C CA . CYS A 1 107 ? 0.271 8.160 13.734 1.00 95.38 107 CYS A CA 1
ATOM 863 C C . CYS A 1 107 ? 0.370 6.859 14.543 1.00 95.38 107 CYS A C 1
ATOM 865 O O . CYS A 1 107 ? -0.625 6.146 14.681 1.00 95.38 107 CYS A O 1
ATOM 867 N N . LEU A 1 108 ? 1.545 6.549 15.097 1.00 96.19 108 LEU A N 1
ATOM 868 C CA . LEU A 1 108 ? 1.749 5.362 15.929 1.00 96.19 108 LEU A CA 1
ATOM 869 C C . LEU A 1 108 ? 0.930 5.438 17.221 1.00 96.19 108 LEU A C 1
ATOM 871 O O . LEU A 1 108 ? 0.260 4.465 17.571 1.00 96.19 108 LEU A O 1
ATOM 875 N N . LEU A 1 109 ? 0.909 6.597 17.884 1.00 95.94 109 LEU A N 1
ATOM 876 C CA . LEU A 1 109 ? 0.090 6.826 19.077 1.00 95.94 109 LEU A CA 1
ATOM 877 C C . LEU A 1 109 ? -1.411 6.705 18.771 1.00 95.94 109 LEU A C 1
ATOM 879 O O . LEU A 1 109 ? -2.146 6.062 19.521 1.00 95.94 109 LEU A O 1
ATOM 883 N N . ALA A 1 110 ? -1.870 7.247 17.640 1.00 95.94 110 ALA A N 1
ATOM 884 C CA . ALA A 1 110 ? -3.251 7.113 17.177 1.00 95.94 110 ALA A CA 1
ATOM 885 C C . ALA A 1 110 ? -3.655 5.644 16.961 1.00 95.94 110 ALA A C 1
ATOM 887 O O . ALA A 1 110 ? -4.720 5.214 17.417 1.00 95.94 110 ALA A O 1
ATOM 888 N N . VAL A 1 111 ? -2.796 4.860 16.301 1.00 96.06 111 VAL A N 1
ATOM 889 C CA . VAL A 1 111 ? -3.012 3.421 16.078 1.00 96.06 111 VAL A CA 1
ATOM 890 C C . VAL A 1 111 ? -3.021 2.654 17.399 1.00 96.06 111 VAL A C 1
ATOM 892 O O 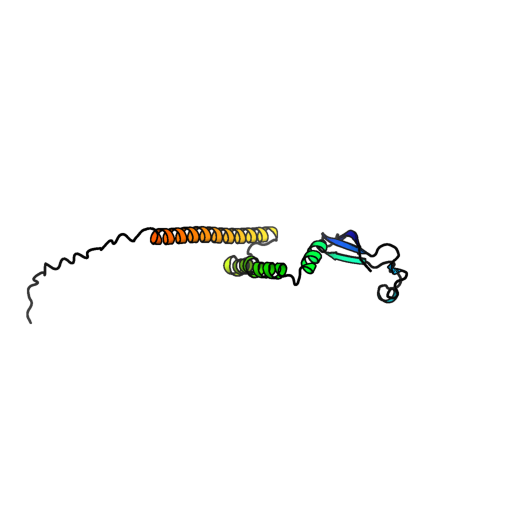. VAL A 1 111 ? -3.898 1.817 17.614 1.00 96.06 111 VAL A O 1
ATOM 895 N N . MET A 1 112 ? -2.094 2.962 18.307 1.00 97.50 112 MET A N 1
ATOM 896 C CA . MET A 1 112 ? -2.032 2.341 19.629 1.00 97.50 112 MET A CA 1
ATOM 897 C C . MET A 1 112 ? -3.310 2.608 20.428 1.00 97.50 112 MET A C 1
ATOM 899 O O . MET A 1 112 ? -3.924 1.671 20.935 1.00 97.50 112 MET A O 1
ATOM 903 N N . ALA A 1 113 ? -3.775 3.858 20.457 1.00 96.50 113 ALA A N 1
ATOM 904 C CA . ALA A 1 113 ? -5.022 4.228 21.116 1.00 96.50 113 ALA A CA 1
ATOM 905 C C . ALA A 1 113 ? -6.231 3.475 20.532 1.00 96.50 113 ALA A C 1
ATOM 907 O O . ALA A 1 113 ? -7.079 2.993 21.284 1.00 96.50 113 ALA A O 1
ATOM 908 N N . LEU A 1 114 ? -6.314 3.326 19.204 1.00 95.38 114 LEU A N 1
ATOM 909 C CA . LEU A 1 114 ? -7.379 2.545 18.566 1.00 95.38 114 LEU A CA 1
ATOM 910 C C . LEU A 1 114 ? -7.324 1.062 18.967 1.00 95.38 114 LEU A C 1
ATOM 912 O O . LEU A 1 114 ? -8.363 0.463 19.258 1.00 95.38 114 LEU A O 1
ATOM 916 N N . ASN A 1 115 ? -6.131 0.468 19.005 1.00 94.88 115 ASN A N 1
ATOM 917 C CA . ASN A 1 115 ? -5.957 -0.926 19.407 1.00 94.88 115 ASN A CA 1
ATOM 918 C C . ASN A 1 115 ? -6.345 -1.142 20.877 1.00 94.88 115 ASN A C 1
ATOM 920 O O . ASN A 1 115 ? -7.077 -2.087 21.172 1.00 94.88 115 ASN A O 1
ATOM 924 N N . LEU A 1 116 ? -5.967 -0.228 21.774 1.00 97.25 116 LEU A N 1
ATOM 925 C CA . LEU A 1 116 ? -6.375 -0.267 23.181 1.00 97.25 116 LEU A CA 1
ATOM 926 C C . LEU A 1 116 ? -7.900 -0.167 23.334 1.00 97.25 116 LEU A C 1
ATOM 928 O O . LEU A 1 116 ? -8.499 -0.998 24.016 1.00 97.25 116 LEU A O 1
ATOM 932 N N . LYS A 1 117 ? -8.564 0.763 22.627 1.00 96.06 117 LYS A N 1
ATOM 933 C CA . LYS A 1 117 ? -10.040 0.852 22.606 1.00 96.06 117 LYS A CA 1
ATOM 934 C C . LYS A 1 117 ? -10.688 -0.472 22.180 1.00 96.06 117 LYS A C 1
ATOM 936 O O . LYS A 1 117 ? -11.709 -0.873 22.740 1.00 96.06 117 LYS A O 1
ATOM 941 N N . ARG A 1 118 ? -10.111 -1.157 21.185 1.00 95.06 118 ARG A N 1
ATOM 942 C CA . ARG A 1 118 ? -10.598 -2.460 20.702 1.00 95.06 118 ARG A CA 1
ATOM 943 C C . ARG A 1 118 ? -10.411 -3.566 21.733 1.00 95.06 118 ARG A C 1
ATOM 945 O O . ARG A 1 118 ? -11.348 -4.330 21.941 1.00 95.06 118 ARG A O 1
ATOM 952 N N . MET A 1 119 ? -9.254 -3.627 22.392 1.00 97.19 119 MET A N 1
ATOM 953 C CA . MET A 1 119 ? -8.999 -4.591 23.468 1.00 97.19 119 MET A CA 1
ATOM 954 C C . MET A 1 119 ? -9.997 -4.416 24.609 1.00 97.19 119 MET A C 1
ATOM 956 O O . MET A 1 119 ? -10.645 -5.378 25.011 1.00 97.19 119 MET A O 1
ATOM 960 N N . VAL A 1 120 ? -10.187 -3.177 25.064 1.00 96.75 120 VAL A N 1
ATOM 961 C CA . VAL A 1 120 ? -11.143 -2.843 26.123 1.00 96.75 120 VAL A CA 1
ATOM 962 C C . VAL A 1 120 ? -12.561 -3.265 25.726 1.00 96.75 120 VAL A C 1
ATOM 964 O O . VAL A 1 120 ? -13.220 -3.977 26.479 1.00 96.75 120 VAL A O 1
ATOM 967 N N . ARG A 1 121 ? -13.013 -2.935 24.506 1.00 93.62 121 ARG A N 1
ATOM 968 C CA . ARG A 1 121 ? -14.311 -3.403 23.983 1.00 93.62 121 ARG A CA 1
ATOM 969 C C . ARG A 1 121 ? -14.431 -4.927 23.947 1.00 93.62 121 ARG A C 1
ATOM 971 O O . ARG A 1 121 ? -15.486 -5.447 24.291 1.00 93.62 121 ARG A O 1
ATOM 978 N N . ALA A 1 122 ? -13.388 -5.641 23.530 1.00 93.88 122 ALA A N 1
ATOM 979 C CA . ALA A 1 122 ? -13.406 -7.101 23.478 1.00 93.88 122 ALA A CA 1
ATOM 980 C C . ALA A 1 122 ? -13.531 -7.718 24.880 1.00 93.88 122 ALA A C 1
ATOM 982 O O . ALA A 1 122 ? -14.324 -8.638 25.068 1.00 93.88 122 ALA A O 1
ATOM 983 N N . ILE A 1 123 ? -12.809 -7.173 25.865 1.00 94.25 123 ILE A N 1
ATOM 984 C CA . ILE A 1 123 ? -12.900 -7.590 27.269 1.00 94.25 123 ILE A CA 1
ATOM 985 C C . ILE A 1 123 ? -14.312 -7.332 27.806 1.00 94.25 123 ILE A C 1
ATOM 987 O O . ILE A 1 123 ? -14.941 -8.258 28.310 1.00 94.25 123 ILE A O 1
ATOM 991 N N . PHE A 1 124 ? -14.853 -6.122 27.631 1.00 93.25 124 PHE A N 1
ATOM 992 C CA . PHE A 1 124 ? -16.212 -5.797 28.081 1.00 93.25 124 PHE A CA 1
ATOM 993 C C . PHE A 1 124 ? -17.281 -6.669 27.420 1.00 93.25 124 PHE A C 1
ATOM 995 O O . PHE A 1 124 ? -18.185 -7.146 28.100 1.00 93.25 124 PHE A O 1
ATOM 1002 N N . ASN A 1 125 ? -17.172 -6.928 26.115 1.00 91.12 125 ASN A N 1
ATOM 1003 C CA . ASN A 1 125 ? -18.101 -7.815 25.418 1.00 91.12 125 ASN A CA 1
ATOM 1004 C C . ASN A 1 125 ? -18.016 -9.249 25.949 1.00 91.12 125 ASN A C 1
ATOM 1006 O O . ASN A 1 125 ? -19.050 -9.878 26.150 1.00 91.12 125 ASN A O 1
ATOM 1010 N N . LYS A 1 126 ? -16.806 -9.755 26.216 1.00 87.69 126 LYS A N 1
ATOM 1011 C CA . LYS A 1 126 ? -16.611 -11.084 26.808 1.00 87.69 126 LYS A CA 1
ATOM 1012 C C . LYS A 1 126 ? -17.253 -11.173 28.192 1.00 87.69 126 LYS A C 1
ATOM 1014 O O . LYS A 1 126 ? -17.987 -12.123 28.441 1.00 87.69 126 LYS A O 1
ATOM 1019 N N . LEU A 1 127 ? -17.024 -10.175 29.048 1.00 88.00 127 LEU A N 1
ATOM 1020 C CA . LEU A 1 127 ? -17.635 -10.107 30.377 1.00 88.00 127 LEU A CA 1
ATOM 1021 C C . LEU A 1 127 ? -19.162 -10.051 30.278 1.00 88.00 127 LEU A C 1
ATOM 1023 O O . LEU A 1 127 ? -19.838 -10.836 30.927 1.00 88.00 127 LEU A O 1
ATOM 1027 N N . LYS A 1 128 ? -19.719 -9.192 29.415 1.00 84.00 128 LYS A N 1
ATOM 1028 C CA . LYS A 1 128 ? -21.172 -9.094 29.202 1.00 84.00 128 LYS A CA 1
ATOM 1029 C C . LYS A 1 128 ? -21.778 -10.429 28.777 1.00 84.00 128 LYS A C 1
ATOM 1031 O O . LYS A 1 128 ? -22.817 -10.820 29.292 1.00 84.00 128 LYS A O 1
ATOM 1036 N N . ILE A 1 129 ? -21.125 -11.122 27.847 1.00 78.06 129 ILE A N 1
ATOM 1037 C CA . ILE A 1 129 ? -21.541 -12.454 27.412 1.00 78.06 129 ILE A CA 1
ATOM 1038 C C . ILE A 1 129 ? -21.522 -13.409 28.610 1.00 78.06 129 ILE A C 1
ATOM 1040 O O . ILE A 1 129 ? -22.540 -14.032 28.876 1.00 78.06 129 ILE A O 1
ATOM 1044 N N . GLN A 1 130 ? -20.433 -13.466 29.383 1.00 72.31 130 GLN A N 1
ATOM 1045 C CA . GLN A 1 130 ? -20.352 -14.303 30.589 1.00 72.31 130 GLN A CA 1
ATOM 1046 C C . GLN A 1 130 ? -21.458 -14.005 31.612 1.00 72.31 130 GLN A C 1
ATOM 1048 O O . GLN A 1 130 ? -22.024 -14.947 32.152 1.00 72.31 130 GLN A O 1
ATOM 1053 N N . PHE A 1 131 ? -21.801 -12.735 31.841 1.00 69.56 131 PHE A N 1
ATOM 1054 C CA . PHE A 1 131 ? -22.913 -12.357 32.719 1.00 69.56 131 PHE A CA 1
ATOM 1055 C C . PHE A 1 131 ? -24.271 -12.836 32.187 1.00 69.56 131 PHE A C 1
ATOM 1057 O O . PHE A 1 131 ? -25.054 -13.373 32.960 1.00 69.56 131 PHE A O 1
ATOM 1064 N N . MET A 1 132 ? -24.531 -12.719 30.879 1.00 66.25 132 MET A N 1
ATOM 1065 C CA . MET A 1 132 ? -25.770 -13.238 30.277 1.00 66.25 132 MET A CA 1
ATOM 1066 C C . MET A 1 132 ? -25.852 -14.770 30.365 1.00 66.25 132 MET A C 1
ATOM 1068 O O . MET A 1 132 ? -26.895 -15.302 30.721 1.00 66.25 132 MET A O 1
ATOM 1072 N N . TRP A 1 133 ? -24.750 -15.491 30.116 1.00 59.03 133 TRP A N 1
ATOM 1073 C CA . TRP A 1 133 ? -24.720 -16.948 30.317 1.00 59.03 133 TRP A CA 1
ATOM 1074 C C . TRP A 1 133 ? -24.887 -17.332 31.792 1.00 59.03 133 TRP A C 1
ATOM 1076 O O . TRP A 1 133 ? -25.495 -18.356 32.083 1.00 59.03 133 TRP A O 1
ATOM 1086 N N . ALA A 1 134 ? -24.375 -16.529 32.730 1.00 59.16 134 ALA A N 1
ATOM 1087 C CA . ALA A 1 134 ? -24.572 -16.766 34.157 1.00 59.16 134 ALA A CA 1
ATOM 1088 C C . ALA A 1 134 ? -26.041 -16.579 34.583 1.00 59.16 134 ALA A C 1
ATOM 1090 O O . ALA A 1 134 ? -26.518 -17.342 35.418 1.00 59.16 134 ALA A O 1
ATOM 1091 N N . GLU A 1 135 ? -26.772 -15.629 33.988 1.00 57.06 135 GLU A N 1
ATOM 1092 C CA . GLU A 1 135 ? -28.221 -15.468 34.201 1.00 57.06 135 GLU A CA 1
ATOM 1093 C C . GLU A 1 135 ? -29.071 -16.564 33.534 1.00 57.06 135 GLU A C 1
ATOM 1095 O O . GLU A 1 135 ? -30.151 -16.867 34.029 1.00 57.06 135 GLU A O 1
ATOM 1100 N N . GLU A 1 136 ? -28.609 -17.172 32.436 1.00 54.88 136 GLU A N 1
ATOM 1101 C CA . GLU A 1 136 ? -29.311 -18.285 31.768 1.00 54.88 136 GLU A CA 1
ATOM 1102 C C . GLU A 1 136 ? -29.080 -19.642 32.470 1.00 54.88 136 GLU A C 1
ATOM 1104 O O . GLU A 1 136 ? -29.932 -20.525 32.404 1.00 54.88 136 GLU A O 1
ATOM 1109 N N . VAL A 1 137 ? -27.942 -19.828 33.158 1.00 54.91 137 VAL A N 1
ATOM 1110 C CA . VAL A 1 137 ? -27.579 -21.086 33.852 1.00 54.91 137 VAL A CA 1
ATOM 1111 C C . VAL A 1 137 ? -28.070 -21.132 35.307 1.00 54.91 137 VAL A C 1
ATOM 1113 O O . VAL A 1 137 ? -28.288 -22.219 35.841 1.00 54.91 137 VAL A O 1
ATOM 1116 N N . PHE A 1 138 ? -28.294 -19.986 35.954 1.00 46.25 138 PHE A N 1
ATOM 1117 C CA . PHE A 1 138 ? -28.915 -19.926 37.279 1.00 46.25 138 PHE A CA 1
ATOM 1118 C C . PHE A 1 138 ? -30.377 -19.474 37.161 1.00 46.25 138 PHE A C 1
ATOM 1120 O O . PHE A 1 138 ? -30.622 -18.367 36.682 1.00 46.25 138 PHE A O 1
ATOM 1127 N N . PRO A 1 139 ? -31.365 -20.261 37.639 1.00 44.25 139 PRO A N 1
ATOM 1128 C CA . PRO A 1 139 ? -32.731 -19.770 37.753 1.00 44.25 139 PRO A CA 1
ATOM 1129 C C . PRO A 1 139 ? -32.702 -18.508 38.609 1.00 44.25 139 PRO A C 1
ATOM 1131 O O . PRO A 1 139 ? -32.113 -18.520 39.694 1.00 44.25 139 PRO A O 1
ATOM 1134 N N . ARG A 1 140 ? -33.317 -17.421 38.125 1.00 45.38 140 ARG A N 1
ATOM 1135 C CA . ARG A 1 140 ? -33.477 -16.189 38.905 1.00 45.38 140 ARG A CA 1
ATOM 1136 C C . ARG A 1 140 ? -33.950 -16.574 40.311 1.00 45.38 140 ARG A C 1
ATOM 1138 O O . ARG A 1 140 ? -35.032 -17.160 40.407 1.00 45.38 140 ARG A O 1
ATOM 1145 N N . PRO A 1 141 ? -33.219 -16.263 41.398 1.00 41.88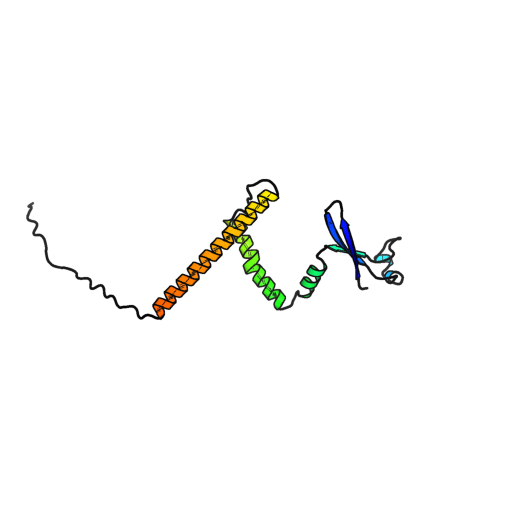 141 PRO A N 1
ATOM 1146 C CA . PRO A 1 141 ? -33.838 -16.331 42.704 1.00 41.88 141 PRO A CA 1
ATOM 1147 C C . PRO A 1 141 ? -34.974 -15.315 42.656 1.00 41.88 141 PRO A C 1
ATOM 1149 O O . PRO A 1 141 ? -34.754 -14.124 42.424 1.00 41.88 141 PRO A O 1
ATOM 1152 N N . SER A 1 142 ? -36.205 -15.803 42.771 1.00 45.16 142 SER A N 1
ATOM 1153 C CA . SER A 1 142 ? -37.394 -14.977 42.891 1.00 45.16 142 SER A CA 1
ATOM 1154 C C . SER A 1 142 ? -37.301 -14.209 44.205 1.00 45.16 142 SER A C 1
ATOM 1156 O O . SER A 1 142 ? -37.873 -14.606 45.217 1.00 45.16 142 SER A O 1
ATOM 1158 N N . PHE A 1 143 ? -36.556 -13.109 44.216 1.00 39.72 143 PHE A N 1
ATOM 1159 C CA . PHE A 1 143 ? -36.676 -12.117 45.265 1.00 39.72 143 PHE A CA 1
ATOM 1160 C C . PHE A 1 143 ? -37.980 -11.368 45.005 1.00 39.72 143 PHE A C 1
ATOM 1162 O O . PHE A 1 143 ? -38.006 -10.338 44.333 1.00 39.72 143 PHE A O 1
ATOM 1169 N N . SER A 1 144 ? -39.089 -11.915 45.511 1.00 38.50 144 SER A N 1
ATOM 1170 C CA . SER A 1 144 ? -40.285 -11.112 45.719 1.00 38.50 144 SER A CA 1
ATOM 1171 C C . SER A 1 144 ? -39.929 -10.078 46.781 1.00 38.50 144 SER A C 1
ATOM 1173 O O . SER A 1 144 ? -39.877 -10.384 47.974 1.00 38.50 144 SER A O 1
ATOM 1175 N N . PHE A 1 145 ? -39.641 -8.853 46.355 1.00 31.64 145 PHE A N 1
ATOM 1176 C CA . PHE A 1 145 ? -39.654 -7.722 47.264 1.00 31.64 145 PHE A CA 1
ATOM 1177 C C . PHE A 1 145 ? -41.119 -7.517 47.651 1.00 31.64 145 PHE A C 1
ATOM 1179 O O . PHE A 1 145 ? -41.893 -6.902 46.919 1.00 31.64 145 PHE A O 1
ATOM 1186 N N . CYS A 1 146 ? -41.529 -8.161 48.745 1.00 37.34 146 CYS A N 1
ATOM 1187 C CA . CYS A 1 146 ? -42.855 -8.008 49.315 1.00 37.34 146 CYS A CA 1
ATOM 1188 C C . CYS A 1 146 ? -42.962 -6.545 49.745 1.00 37.34 146 CYS A C 1
ATOM 1190 O O . CYS A 1 146 ? -42.350 -6.124 50.726 1.00 37.34 146 CYS A O 1
ATOM 1192 N N . GLN A 1 147 ? -43.649 -5.744 48.936 1.00 36.62 147 GLN A N 1
ATOM 1193 C CA . GLN A 1 147 ? -43.905 -4.345 49.216 1.00 36.62 147 GLN A CA 1
ATOM 1194 C C . GLN A 1 147 ? -44.858 -4.308 50.410 1.00 36.62 147 GLN A C 1
ATOM 1196 O O . GLN A 1 147 ? -46.075 -4.394 50.263 1.00 36.62 147 GLN A O 1
ATOM 1201 N N . GLN A 1 148 ? -44.297 -4.257 51.616 1.00 38.69 148 GLN A N 1
ATOM 1202 C CA . GLN A 1 148 ? -45.069 -4.109 52.837 1.00 38.69 148 GLN A CA 1
ATOM 1203 C C . GLN A 1 148 ? -45.526 -2.652 52.908 1.00 38.69 148 GLN A C 1
ATOM 1205 O O . GLN A 1 148 ? -44.891 -1.792 53.514 1.00 38.69 148 GLN A O 1
ATOM 1210 N N . VAL A 1 149 ? -46.617 -2.360 52.201 1.00 36.12 149 VAL A N 1
ATOM 1211 C CA . VAL A 1 149 ? -47.359 -1.112 52.339 1.00 36.12 149 VAL A CA 1
ATOM 1212 C C . VAL A 1 149 ? -47.943 -1.114 53.751 1.00 36.12 149 VAL A C 1
ATOM 1214 O O . VAL A 1 149 ? -48.947 -1.768 54.019 1.00 36.12 149 VAL A O 1
ATOM 1217 N N . GLN A 1 150 ? -47.302 -0.401 54.677 1.00 37.16 150 GLN A N 1
ATOM 1218 C CA . GLN A 1 150 ? -47.920 -0.034 55.947 1.00 37.16 150 GLN A CA 1
ATOM 1219 C C . GLN A 1 150 ? -48.985 1.036 55.672 1.00 37.16 150 GLN A C 1
ATOM 1221 O O . GLN A 1 150 ? -48.765 2.231 55.846 1.00 37.16 150 GLN A O 1
ATOM 1226 N N . THR A 1 151 ? -50.172 0.618 55.235 1.00 40.62 151 THR A N 1
ATOM 1227 C CA . THR A 1 151 ? -51.377 1.387 55.542 1.00 40.62 151 THR A CA 1
ATOM 1228 C C . THR A 1 151 ? -51.634 1.195 57.027 1.00 40.62 151 THR A C 1
ATOM 1230 O O . THR A 1 151 ? -52.010 0.094 57.408 1.00 40.62 151 THR A O 1
ATOM 1233 N N . LEU A 1 152 ? -51.360 2.213 57.846 1.00 36.50 152 LEU A N 1
ATOM 1234 C CA . LEU A 1 152 ? -52.052 2.548 59.100 1.00 36.50 152 LEU A CA 1
ATOM 1235 C C . LEU A 1 152 ? -51.232 3.615 59.839 1.00 36.50 152 LEU A C 1
ATOM 1237 O O . LEU A 1 152 ? -50.305 3.299 60.573 1.00 36.50 152 LEU A O 1
ATOM 1241 N N . THR A 1 153 ? -51.573 4.884 59.618 1.00 34.47 153 THR A N 1
ATOM 1242 C CA . THR A 1 153 ? -51.741 5.929 60.651 1.00 34.47 153 THR A CA 1
ATOM 1243 C C . THR A 1 153 ? -52.002 7.259 59.943 1.00 34.47 153 THR A C 1
ATOM 1245 O O . THR A 1 153 ? -51.098 7.967 59.515 1.00 34.47 153 THR A O 1
ATOM 1248 N N . ALA A 1 154 ? -53.283 7.586 59.774 1.00 36.72 154 ALA A N 1
ATOM 1249 C CA . ALA A 1 154 ? -53.698 8.927 59.386 1.00 36.72 154 ALA A CA 1
ATOM 1250 C C . ALA A 1 154 ? -53.421 9.900 60.550 1.00 36.72 154 ALA A C 1
ATOM 1252 O O . ALA A 1 154 ? -53.842 9.609 61.675 1.00 36.72 154 ALA A O 1
ATOM 1253 N N . PRO A 1 155 ? -52.784 11.062 60.329 1.00 37.91 155 PRO A N 1
ATOM 1254 C CA . PRO A 1 155 ? -52.807 12.127 61.316 1.00 37.91 155 PRO A CA 1
ATOM 1255 C C . PRO A 1 155 ? -54.162 12.847 61.254 1.00 37.91 155 PRO A C 1
ATOM 1257 O O . PRO A 1 155 ? -54.567 13.365 60.213 1.00 37.91 155 PRO A O 1
ATOM 1260 N N . LYS A 1 156 ? -54.869 12.905 62.390 1.00 43.38 156 LYS A N 1
ATOM 1261 C CA . LYS A 1 156 ? -55.941 13.886 62.612 1.00 43.38 156 LYS A CA 1
ATOM 1262 C C . LYS A 1 156 ? -55.311 15.279 62.579 1.00 43.38 156 LYS A C 1
ATOM 1264 O O . LYS A 1 156 ? -54.591 15.631 63.509 1.00 43.38 156 LYS A O 1
ATOM 1269 N N . VAL A 1 157 ? -55.615 16.078 61.560 1.00 41.06 157 VAL A N 1
ATOM 1270 C CA . VAL A 1 157 ? -55.386 17.527 61.607 1.00 41.06 157 VA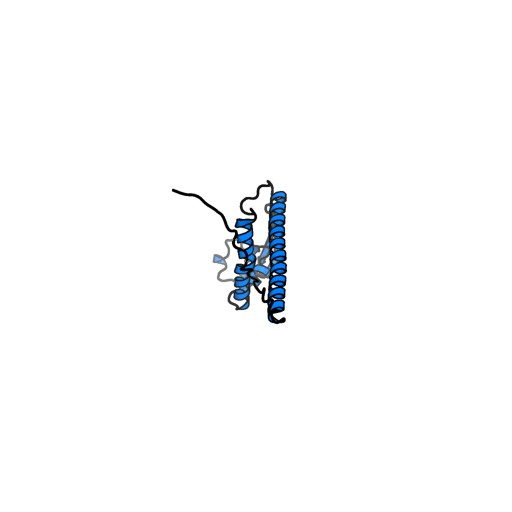L A CA 1
ATOM 1271 C C . VAL A 1 157 ? -56.729 18.212 61.806 1.00 41.06 157 VAL A C 1
ATOM 1273 O O . VAL A 1 157 ? -57.660 18.067 61.017 1.00 41.06 157 VAL A O 1
ATOM 1276 N N . ALA A 1 158 ? -56.820 18.897 62.938 1.00 37.34 158 ALA A N 1
ATOM 1277 C CA . ALA A 1 158 ? -57.942 19.705 63.360 1.00 37.34 158 ALA A CA 1
ATOM 1278 C C . ALA A 1 158 ? -57.983 21.041 62.600 1.00 37.34 158 ALA A C 1
ATOM 1280 O O . ALA A 1 158 ? -56.957 21.694 62.469 1.00 37.34 158 ALA A O 1
ATOM 1281 N N . GLY A 1 159 ? -59.198 21.450 62.214 1.00 34.09 159 GLY A N 1
ATOM 1282 C CA . GLY A 1 159 ? -59.652 22.843 62.119 1.00 34.09 159 GLY A CA 1
ATOM 1283 C C . GLY A 1 159 ? -59.087 23.723 60.996 1.00 34.09 159 GLY A C 1
ATOM 1284 O O . GLY A 1 159 ? -57.906 24.023 60.966 1.00 34.09 159 GLY A O 1
ATOM 1285 N N . LEU A 1 160 ? -59.968 24.326 60.195 1.00 33.72 160 LEU A N 1
ATOM 1286 C CA . LEU A 1 160 ? -60.410 25.699 60.466 1.00 33.72 160 LEU A CA 1
ATOM 1287 C C . LEU A 1 160 ? -61.603 26.092 59.583 1.00 33.72 160 LEU A C 1
ATOM 1289 O O . LEU A 1 160 ? -61.723 25.700 58.430 1.00 33.72 160 LEU A O 1
ATOM 1293 N N . ARG A 1 161 ? -62.475 26.892 60.193 1.00 35.56 161 ARG A N 1
ATOM 1294 C CA . ARG A 1 161 ? -63.654 27.554 59.633 1.00 35.56 161 ARG A CA 1
ATOM 1295 C C . ARG A 1 161 ? -63.263 28.565 58.547 1.00 35.56 161 ARG A C 1
ATOM 1297 O O . ARG A 1 161 ? -62.382 29.384 58.807 1.00 35.56 161 ARG A O 1
ATOM 1304 N N . ARG A 1 162 ? -64.024 28.626 57.458 1.00 37.12 162 ARG A N 1
ATOM 1305 C CA . ARG A 1 162 ? -64.963 29.711 57.102 1.00 37.12 162 ARG A CA 1
ATOM 1306 C C . ARG A 1 162 ? -65.646 29.377 55.786 1.00 37.12 162 ARG A C 1
ATOM 1308 O O . ARG A 1 162 ? -64.949 28.848 54.898 1.00 37.12 162 ARG A O 1
#

Organism: NCBI:txid2763053

Sequence (162 aa):
MPLTYHRLNCNKSTGKYLRCYQTEGNTCVHCPNRPTCFDKSGIRRRILAGSCYPAFYRGHQRVGTPEFYSMMRLRKIWAEGSFSVLKREHCISKIRKRGISAATEECLLAVMALNLKRMVRAIFNKLKIQFMWAEEVFPRPSFSFCQQVQTLTAPKVAGLRR

Radius of gyration: 35.99 Å; chains: 1; bounding box: 86×51×100 Å

Foldseek 3Di:
DDWAWDDWDQDPVVRFIWTKTWDPDQVLVPDPCNVVQDDDPDRTDIDIHGPCVVVVVVLVVCPPPPVNVVVVVCCVVPVVVLVVCCVPPQCLVPQDDDDPVSNVVSSVVSSVVVVVVVVVVVVVVVVVVVVVVVPVVDPPPPPPPPPPPPPDDDDDDDDDDD

InterPro domains:
  IPR025668 Transposase DDE domain [PF13751] (14-120)

Secondary structure (DSSP, 8-state):
-PPEEEEEEEETTTTEEEEEEE--TTTTTT-TTHHHH--SS--S-EEEEETTHHHHHHHHTTTTSHHHHHHHHHIIIIIIHHHHHHHHHS-GGG--S-SHHHHHHHHHHHHHHHHHHHHHHHHHHHHHHHHHHHHHHS------------------------

pLDDT: mean 82.12, std 20.36, range [31.64, 97.56]